Protein AF-A0A966E0W0-F1 (afdb_monomer_lite)

Secondary structure (DSSP, 8-state):
--------GGGHHHHHHHHHHHHHHHHHHHHHHHHHHTPPP------SS--GGGSGGGT-SS--HHHHHHHHHS---TT----SSHHHHHHHHHH-----

Sequence (100 aa):
MKVDDDRNMNDMPARLLATLILSLCGLFASTLTHAAENAPNIVIILADDMGWNDVGYHGSEISTPHIDRLAAEGLELDRFYAQPACSPTRAALLILLCPS

Foldseek 3Di:
DPPPPPPPPVCVVVVVVVVVVVVVVVVVVVVVVVVVVPDDDDDDDDDPPDDQQCAVCSPHPDDDPVVNVCVVVHPDDPDDDADPDPVQRCCCVPVVDHDD

pLDDT: mean 78.09, std 11.59, range [44.47, 95.19]

Radius of gyration: 30.54 Å; chains: 1; bounding box: 37×41×90 Å

Structure (mmCIF, N/CA/C/O backbone):
data_AF-A0A966E0W0-F1
#
_entry.id   AF-A0A966E0W0-F1
#
loop_
_atom_site.group_PDB
_atom_site.id
_atom_site.type_symbol
_atom_site.label_atom_id
_atom_site.label_alt_id
_atom_site.label_comp_id
_atom_site.label_asym_id
_atom_site.label_entity_id
_atom_site.label_seq_id
_atom_site.pdbx_PDB_ins_code
_atom_site.Cartn_x
_atom_site.Cartn_y
_atom_site.Cartn_z
_atom_site.occupancy
_atom_site.B_iso_or_equiv
_atom_site.auth_seq_id
_atom_site.auth_comp_id
_atom_site.auth_asym_id
_atom_site.auth_atom_id
_atom_site.pdbx_PDB_model_num
ATOM 1 N N . MET A 1 1 ? 24.564 21.964 -73.679 1.00 44.47 1 MET A N 1
ATOM 2 C CA . MET A 1 1 ? 23.726 21.840 -72.471 1.00 44.47 1 MET A CA 1
ATOM 3 C C . MET A 1 1 ? 22.749 20.700 -72.719 1.00 44.47 1 MET A C 1
ATOM 5 O O . MET A 1 1 ? 21.637 20.925 -73.173 1.00 44.47 1 MET A O 1
ATOM 9 N N . LYS A 1 2 ? 23.240 19.460 -72.609 1.00 47.53 2 LYS A N 1
ATOM 10 C CA . LYS A 1 2 ? 22.406 18.261 -72.707 1.00 47.53 2 LYS A CA 1
ATOM 11 C C . LYS A 1 2 ? 21.887 18.056 -71.292 1.00 47.53 2 LYS A C 1
ATOM 13 O O . LYS A 1 2 ? 22.682 17.907 -70.377 1.00 47.53 2 LYS A O 1
ATOM 18 N N . VAL A 1 3 ? 20.588 18.256 -71.128 1.00 57.59 3 VAL A N 1
ATOM 19 C CA . VAL A 1 3 ? 19.885 17.945 -69.891 1.00 57.59 3 VAL A CA 1
ATOM 20 C C . VAL A 1 3 ? 20.007 16.437 -69.738 1.00 57.59 3 VAL A C 1
ATOM 22 O O . VAL A 1 3 ? 19.487 15.710 -70.583 1.00 57.59 3 VAL A O 1
ATOM 25 N N . ASP A 1 4 ? 20.756 16.000 -68.731 1.00 57.84 4 ASP A N 1
ATOM 26 C CA . ASP A 1 4 ? 20.804 14.608 -68.298 1.00 57.84 4 ASP A CA 1
ATOM 27 C C . ASP A 1 4 ? 19.415 14.262 -67.728 1.00 57.84 4 ASP A C 1
ATOM 29 O O . ASP A 1 4 ? 19.162 14.344 -66.527 1.00 57.84 4 ASP A O 1
ATOM 33 N N . ASP A 1 5 ? 18.460 13.971 -68.617 1.00 63.34 5 ASP A N 1
ATOM 34 C CA . ASP A 1 5 ? 17.136 13.424 -68.294 1.00 63.34 5 ASP A CA 1
ATOM 35 C C . ASP A 1 5 ? 17.229 11.894 -68.239 1.00 63.34 5 ASP A C 1
ATOM 37 O O . ASP A 1 5 ? 16.456 11.163 -68.848 1.00 63.34 5 ASP A O 1
ATOM 41 N N . ASP A 1 6 ? 18.196 11.406 -67.465 1.00 55.56 6 ASP A N 1
ATOM 42 C CA . ASP A 1 6 ? 18.376 9.990 -67.158 1.00 55.56 6 ASP A CA 1
ATOM 43 C C . ASP A 1 6 ? 17.673 9.672 -65.829 1.00 55.56 6 ASP A C 1
ATOM 45 O O . ASP A 1 6 ? 18.193 8.947 -64.978 1.00 55.56 6 ASP A O 1
ATOM 49 N N . ARG A 1 7 ? 16.473 10.232 -65.601 1.00 62.41 7 ARG A N 1
ATOM 50 C CA . ARG A 1 7 ? 15.576 9.736 -64.547 1.00 62.41 7 ARG A CA 1
ATOM 51 C C . ARG A 1 7 ? 15.095 8.360 -64.983 1.00 62.41 7 ARG A C 1
ATOM 53 O O . ARG A 1 7 ? 14.036 8.211 -65.582 1.00 62.41 7 ARG A O 1
ATOM 60 N N . ASN A 1 8 ? 15.942 7.377 -64.718 1.00 59.31 8 ASN A N 1
ATOM 61 C CA . ASN A 1 8 ? 15.790 5.978 -65.047 1.00 59.31 8 ASN A CA 1
ATOM 62 C C . ASN A 1 8 ? 14.369 5.496 -64.711 1.00 59.31 8 ASN A C 1
ATOM 64 O O . ASN A 1 8 ? 13.980 5.372 -63.548 1.00 59.31 8 ASN A O 1
ATOM 68 N N . MET A 1 9 ? 13.592 5.216 -65.758 1.00 56.56 9 MET A N 1
ATOM 69 C CA . MET A 1 9 ? 12.229 4.680 -65.680 1.00 56.56 9 MET A CA 1
ATOM 70 C C . MET A 1 9 ? 12.180 3.353 -64.886 1.00 56.56 9 MET A C 1
ATOM 72 O O . MET A 1 9 ? 11.137 2.995 -64.344 1.00 56.56 9 MET A O 1
ATOM 76 N N . ASN A 1 10 ? 13.318 2.657 -64.742 1.00 59.28 10 ASN A N 1
ATOM 77 C CA . ASN A 1 10 ? 13.441 1.415 -63.972 1.00 59.28 10 ASN A CA 1
ATOM 78 C C . ASN A 1 10 ? 13.619 1.619 -62.454 1.00 59.28 10 ASN A C 1
ATOM 80 O O . ASN A 1 10 ? 13.540 0.642 -61.711 1.00 59.28 10 ASN A O 1
ATOM 84 N N . ASP A 1 11 ? 13.791 2.855 -61.968 1.00 61.06 11 ASP A N 1
ATOM 85 C CA . ASP A 1 11 ? 13.917 3.138 -60.527 1.00 61.06 11 ASP A CA 1
ATOM 86 C C . ASP A 1 11 ? 12.556 3.361 -59.846 1.00 61.06 11 ASP A C 1
ATOM 88 O O . ASP A 1 11 ? 12.453 3.343 -58.618 1.00 61.06 11 ASP A O 1
ATOM 92 N N . MET A 1 12 ? 11.477 3.539 -60.618 1.00 65.00 12 MET A N 1
ATOM 93 C CA . MET A 1 12 ? 10.113 3.693 -60.096 1.00 65.00 12 MET A CA 1
ATOM 94 C C . MET A 1 12 ? 9.643 2.539 -59.185 1.00 65.00 12 MET A C 1
ATOM 96 O O . MET A 1 12 ? 9.147 2.851 -58.100 1.00 65.00 12 MET A O 1
ATOM 100 N N . PRO A 1 13 ? 9.810 1.238 -59.523 1.00 71.75 13 PRO A N 1
ATOM 101 C CA . PRO A 1 13 ? 9.424 0.150 -58.620 1.00 71.75 13 PRO A CA 1
ATOM 102 C C . PRO A 1 13 ? 10.301 0.091 -57.363 1.00 71.75 13 PRO A C 1
ATOM 104 O O . PRO A 1 13 ? 9.790 -0.191 -56.281 1.00 71.75 13 PRO A O 1
ATOM 107 N N . ALA A 1 14 ? 11.596 0.414 -57.474 1.00 74.31 14 ALA A N 1
ATOM 108 C CA . ALA A 1 14 ? 12.526 0.434 -56.345 1.00 74.31 14 ALA A CA 1
ATOM 109 C C . ALA A 1 14 ? 12.194 1.554 -55.345 1.00 74.31 14 ALA A C 1
ATOM 111 O O . ALA A 1 14 ? 12.229 1.339 -54.134 1.00 74.31 14 ALA A O 1
ATOM 112 N N . ARG A 1 15 ? 11.791 2.733 -55.838 1.00 77.50 15 ARG A N 1
ATOM 113 C CA . ARG A 1 15 ? 11.320 3.847 -55.001 1.00 77.50 15 ARG A CA 1
ATOM 114 C C . ARG A 1 15 ? 9.979 3.527 -54.342 1.00 77.50 15 ARG A C 1
ATOM 116 O O . ARG A 1 15 ? 9.817 3.838 -53.167 1.00 77.50 15 ARG A O 1
ATOM 123 N N . LEU A 1 16 ? 9.068 2.853 -55.055 1.00 79.62 16 LEU A N 1
ATOM 124 C CA . LEU A 1 16 ? 7.774 2.421 -54.511 1.00 79.62 16 LEU A CA 1
ATOM 125 C C . LEU A 1 16 ? 7.949 1.399 -53.373 1.00 79.62 16 LEU A C 1
ATOM 127 O O . LEU A 1 16 ? 7.359 1.551 -52.303 1.00 79.62 16 LEU A O 1
ATOM 131 N N . LEU A 1 17 ? 8.813 0.398 -53.581 1.00 81.00 17 LEU A N 1
ATOM 132 C CA . LEU A 1 17 ? 9.191 -0.595 -52.570 1.00 81.00 17 LEU A CA 1
ATOM 133 C C . LEU A 1 17 ? 9.859 0.058 -51.358 1.00 81.00 17 LEU A C 1
ATOM 135 O O . LEU A 1 17 ? 9.476 -0.232 -50.228 1.00 81.00 17 LEU A O 1
ATOM 139 N N . ALA A 1 18 ? 10.798 0.983 -51.576 1.00 83.00 18 ALA A N 1
ATOM 140 C CA . ALA A 1 18 ? 11.456 1.706 -50.492 1.00 83.00 18 ALA A CA 1
ATOM 141 C C . ALA A 1 18 ? 10.460 2.536 -49.665 1.00 83.00 18 ALA A C 1
ATOM 143 O O . ALA A 1 18 ? 10.517 2.501 -48.438 1.00 83.00 18 ALA A O 1
ATOM 144 N N . THR A 1 19 ? 9.503 3.223 -50.302 1.00 83.44 19 THR A N 1
ATOM 145 C CA . THR A 1 19 ? 8.450 3.957 -49.579 1.00 83.44 19 THR A CA 1
ATOM 146 C C . THR A 1 19 ? 7.499 3.036 -48.817 1.00 83.44 19 THR A C 1
ATOM 148 O O . THR A 1 19 ? 7.110 3.367 -47.698 1.00 83.44 19 THR A O 1
ATOM 151 N N . LEU A 1 20 ? 7.168 1.862 -49.370 1.00 85.56 20 LEU A N 1
ATOM 152 C CA . LEU A 1 20 ? 6.315 0.877 -48.705 1.00 85.56 20 LEU A CA 1
ATOM 153 C C . LEU A 1 20 ? 7.004 0.313 -47.455 1.00 85.56 20 LEU A C 1
ATOM 155 O O . LEU A 1 20 ? 6.405 0.293 -46.382 1.00 85.56 20 LEU A O 1
ATOM 159 N N . ILE A 1 21 ? 8.281 -0.063 -47.571 1.00 87.06 21 ILE A N 1
ATOM 160 C CA . ILE A 1 21 ? 9.094 -0.555 -46.453 1.00 87.06 21 ILE A CA 1
ATOM 161 C C . ILE A 1 21 ? 9.226 0.525 -45.374 1.00 87.06 21 ILE A C 1
ATOM 163 O O . ILE A 1 21 ? 9.030 0.236 -44.197 1.00 87.06 21 ILE A O 1
ATOM 167 N N . LEU A 1 22 ? 9.474 1.781 -45.758 1.00 84.25 22 LEU A N 1
ATOM 168 C CA . LEU A 1 22 ? 9.590 2.890 -44.809 1.00 84.25 22 LEU A CA 1
ATOM 169 C C . LEU A 1 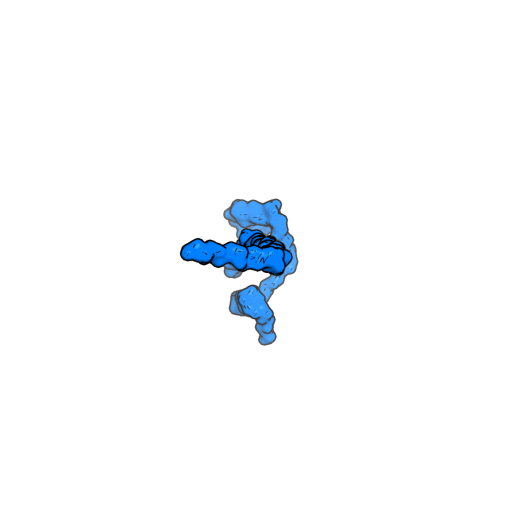22 ? 8.266 3.162 -44.073 1.00 84.25 22 LEU A C 1
ATOM 171 O O . LEU A 1 22 ? 8.269 3.387 -42.864 1.00 84.25 22 LEU A O 1
ATOM 175 N N . SER A 1 23 ? 7.133 3.081 -44.779 1.00 82.44 23 SER A N 1
ATOM 176 C CA . SER A 1 23 ? 5.801 3.228 -44.175 1.00 82.44 23 SER A CA 1
ATOM 177 C C . SER A 1 23 ? 5.467 2.085 -43.209 1.00 82.44 23 SER A C 1
ATOM 179 O O . SER A 1 23 ? 4.925 2.324 -42.131 1.00 82.44 23 SER A O 1
ATOM 181 N N . LEU A 1 24 ? 5.870 0.856 -43.548 1.00 84.25 24 LEU A N 1
ATOM 182 C CA . LEU A 1 24 ? 5.667 -0.325 -42.714 1.00 84.25 24 LEU A CA 1
ATOM 183 C C . LEU A 1 24 ? 6.542 -0.275 -41.452 1.00 84.25 24 LEU A C 1
ATOM 185 O O . LEU A 1 24 ? 6.060 -0.562 -40.357 1.00 84.25 24 LEU A O 1
ATOM 189 N N . CYS A 1 25 ? 7.798 0.165 -41.577 1.00 82.12 25 CYS A N 1
ATOM 190 C CA . CYS A 1 25 ? 8.678 0.409 -40.433 1.00 82.12 25 CYS A CA 1
ATOM 191 C C . CYS A 1 25 ? 8.135 1.510 -39.507 1.00 82.12 25 CYS A C 1
ATOM 193 O O . CYS A 1 25 ? 8.223 1.373 -38.287 1.00 82.12 25 CYS A O 1
ATOM 195 N N . GLY A 1 26 ? 7.538 2.571 -40.062 1.00 80.81 26 GLY A N 1
ATOM 196 C CA . GLY A 1 26 ? 6.914 3.643 -39.278 1.00 80.81 26 GLY A CA 1
ATOM 197 C C . GLY A 1 26 ? 5.705 3.175 -38.459 1.00 80.81 26 GLY A C 1
ATOM 198 O O . GLY A 1 26 ? 5.571 3.540 -37.287 1.00 80.81 26 GLY A O 1
ATOM 199 N N . LEU A 1 27 ? 4.856 2.316 -39.036 1.00 78.38 27 LEU A N 1
ATOM 200 C CA . LEU A 1 27 ? 3.735 1.701 -38.312 1.00 78.38 27 LEU A CA 1
ATOM 201 C C . LEU A 1 27 ? 4.218 0.766 -37.195 1.00 78.38 27 LEU A C 1
ATOM 203 O O . LEU A 1 27 ? 3.664 0.767 -36.100 1.00 78.38 27 LEU A O 1
ATOM 207 N N . PHE A 1 28 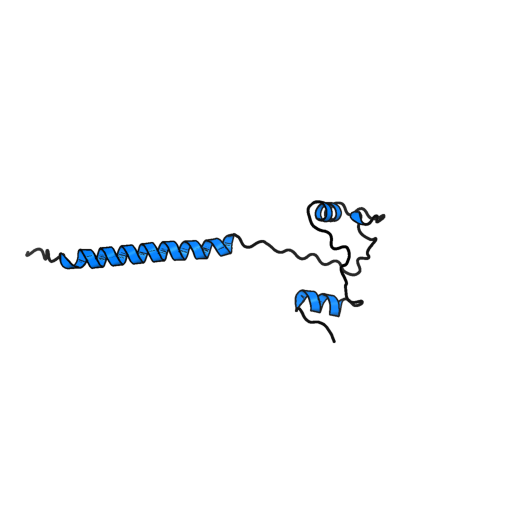? 5.273 -0.010 -37.439 1.00 75.19 28 PHE A N 1
ATOM 208 C CA . PHE A 1 28 ? 5.806 -0.915 -36.422 1.00 75.19 28 PHE A CA 1
ATOM 209 C C . PHE A 1 28 ? 6.401 -0.150 -35.227 1.00 75.19 28 PHE A C 1
ATOM 211 O O . PHE A 1 28 ? 6.110 -0.471 -34.075 1.00 75.19 28 PHE A O 1
ATOM 218 N N . ALA A 1 29 ? 7.157 0.923 -35.480 1.00 73.56 29 ALA A N 1
ATOM 219 C CA . ALA A 1 29 ? 7.756 1.745 -34.426 1.00 73.56 29 ALA A CA 1
ATOM 220 C C . ALA A 1 29 ? 6.713 2.434 -33.524 1.00 73.56 29 ALA A C 1
ATOM 222 O O . ALA A 1 29 ? 6.902 2.525 -32.311 1.00 73.56 29 ALA A O 1
ATOM 223 N N . SER A 1 30 ? 5.590 2.879 -34.094 1.00 71.56 30 SER A N 1
ATOM 224 C CA . SER A 1 30 ? 4.528 3.559 -33.340 1.00 71.56 30 SER A CA 1
ATOM 225 C C . SER A 1 30 ? 3.779 2.620 -32.387 1.00 71.56 30 SER A C 1
ATOM 227 O O . SER A 1 30 ? 3.448 3.025 -31.273 1.00 71.56 30 SER A O 1
ATOM 229 N N . THR A 1 31 ? 3.594 1.347 -32.755 1.00 68.81 31 THR A N 1
ATOM 230 C CA . THR A 1 31 ? 2.999 0.349 -31.843 1.00 68.81 31 THR A CA 1
ATOM 231 C C . THR A 1 31 ? 3.872 0.052 -30.621 1.00 68.81 31 THR A C 1
ATOM 233 O O . THR A 1 31 ? 3.345 -0.179 -29.534 1.00 68.81 31 THR A O 1
ATOM 236 N N . LEU A 1 32 ? 5.201 0.115 -30.766 1.00 66.31 32 LEU A N 1
ATOM 237 C CA . LEU A 1 32 ? 6.142 -0.177 -29.683 1.00 66.31 32 LEU A CA 1
ATOM 238 C C . LEU A 1 32 ? 6.169 0.931 -28.617 1.00 66.31 32 LEU A C 1
ATOM 240 O O . LEU A 1 32 ? 6.258 0.643 -27.427 1.00 66.31 32 LEU A O 1
ATOM 244 N N . THR A 1 33 ? 6.043 2.193 -29.036 1.00 66.94 33 THR A N 1
ATOM 245 C CA . THR A 1 33 ? 6.015 3.353 -28.129 1.00 66.94 33 THR A CA 1
ATOM 246 C C . THR A 1 33 ? 4.760 3.374 -27.251 1.00 66.94 33 THR A C 1
ATOM 248 O O . THR A 1 33 ? 4.840 3.721 -26.075 1.00 66.94 33 THR A O 1
ATOM 251 N N . HIS A 1 34 ? 3.612 2.947 -27.783 1.00 65.94 34 HIS A N 1
ATOM 252 C CA . HIS A 1 34 ? 2.334 3.023 -27.070 1.00 65.94 34 HIS A CA 1
ATOM 253 C C . HIS A 1 34 ? 2.245 2.070 -25.862 1.00 65.94 34 HIS A C 1
ATOM 255 O O . HIS A 1 34 ? 1.512 2.324 -24.908 1.00 65.94 34 HIS A O 1
ATOM 261 N N . ALA A 1 35 ? 3.014 0.978 -25.861 1.00 64.38 35 ALA A N 1
ATOM 262 C CA . ALA A 1 35 ? 3.080 0.063 -24.723 1.00 64.38 35 ALA A CA 1
ATOM 263 C C . ALA A 1 35 ? 3.762 0.687 -23.490 1.00 64.38 35 ALA A C 1
ATOM 265 O O . ALA A 1 35 ? 3.413 0.338 -22.365 1.00 64.38 35 ALA A O 1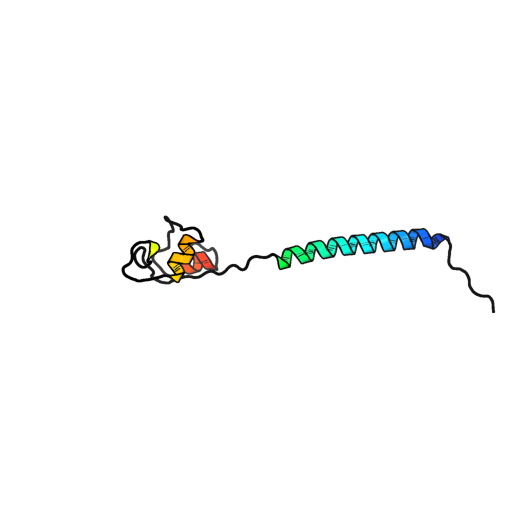
ATOM 266 N N . ALA A 1 36 ? 4.702 1.618 -23.686 1.00 64.75 36 ALA A N 1
ATOM 267 C CA . ALA A 1 36 ? 5.410 2.271 -22.585 1.00 64.75 36 ALA A CA 1
ATOM 268 C C . ALA A 1 36 ? 4.569 3.366 -21.905 1.00 64.75 36 ALA A C 1
ATOM 270 O O . ALA A 1 36 ? 4.677 3.555 -20.697 1.00 64.75 36 ALA A O 1
ATOM 271 N N . GLU A 1 37 ? 3.708 4.059 -22.657 1.00 70.75 37 GLU A N 1
ATOM 272 C CA . GLU A 1 37 ? 2.849 5.128 -22.120 1.00 70.75 37 GLU A CA 1
ATOM 273 C C . GLU A 1 37 ? 1.729 4.600 -21.211 1.00 70.75 37 GLU A C 1
ATOM 275 O O . GLU A 1 37 ? 1.282 5.305 -20.311 1.00 70.75 37 GLU A O 1
ATOM 280 N N . ASN A 1 38 ? 1.301 3.350 -21.407 1.00 77.25 38 ASN A N 1
ATOM 281 C CA . ASN A 1 38 ? 0.197 2.737 -20.662 1.00 77.25 38 ASN A CA 1
ATOM 282 C C . ASN A 1 38 ? 0.650 1.918 -19.439 1.00 77.25 38 ASN A C 1
ATOM 284 O O . ASN A 1 38 ? -0.144 1.161 -18.876 1.00 77.25 38 ASN A O 1
ATOM 288 N N . ALA A 1 39 ? 1.917 2.020 -19.029 1.00 82.62 39 ALA A N 1
ATOM 289 C CA . ALA A 1 39 ? 2.394 1.317 -17.845 1.00 82.62 39 ALA A CA 1
ATOM 290 C C . ALA A 1 39 ? 1.727 1.893 -16.576 1.00 82.62 39 ALA A C 1
ATOM 292 O O . ALA A 1 39 ? 1.808 3.102 -16.339 1.00 82.62 39 ALA A O 1
ATOM 293 N N . PRO A 1 40 ? 1.068 1.067 -15.740 1.00 87.19 40 PRO A N 1
ATOM 294 C CA . PRO A 1 40 ? 0.467 1.556 -14.509 1.00 87.19 40 PRO A CA 1
ATOM 295 C C . PRO A 1 40 ? 1.554 1.977 -13.515 1.00 87.19 40 PRO A C 1
ATOM 297 O O . PRO A 1 40 ? 2.580 1.311 -13.368 1.00 87.19 40 PRO A O 1
ATOM 300 N N . ASN A 1 41 ? 1.305 3.061 -12.782 1.00 89.75 41 ASN A N 1
ATOM 301 C CA . ASN A 1 41 ? 2.154 3.448 -11.661 1.00 89.75 41 ASN A CA 1
ATOM 302 C C . ASN A 1 41 ? 1.852 2.541 -10.466 1.00 89.75 41 ASN A C 1
ATOM 304 O O . ASN A 1 41 ? 0.722 2.510 -9.980 1.00 89.75 41 ASN A O 1
ATOM 308 N N . ILE A 1 42 ? 2.864 1.820 -9.985 1.00 90.69 42 ILE A N 1
ATOM 309 C CA . ILE A 1 42 ? 2.744 0.934 -8.825 1.00 90.69 42 ILE A CA 1
ATOM 310 C C . ILE A 1 42 ? 3.300 1.670 -7.604 1.00 90.69 42 ILE A C 1
ATOM 312 O O . ILE A 1 42 ? 4.493 1.963 -7.543 1.00 90.69 42 ILE A O 1
ATOM 316 N N . VAL A 1 43 ? 2.438 1.963 -6.630 1.00 91.00 43 VAL A N 1
ATOM 317 C CA . VAL A 1 43 ? 2.819 2.593 -5.358 1.00 91.00 43 VAL A CA 1
ATOM 318 C C . VAL A 1 43 ? 2.662 1.570 -4.241 1.00 91.00 43 VAL A C 1
ATOM 320 O O . VAL A 1 43 ? 1.569 1.056 -4.020 1.00 91.00 43 VAL A O 1
ATOM 323 N N . ILE A 1 44 ? 3.755 1.282 -3.534 1.00 90.81 44 ILE A N 1
ATOM 324 C CA . ILE A 1 44 ? 3.770 0.365 -2.391 1.00 90.81 44 ILE A CA 1
ATOM 325 C C . ILE A 1 44 ? 3.903 1.201 -1.118 1.00 90.81 44 ILE A C 1
ATOM 327 O O . ILE A 1 44 ? 4.917 1.869 -0.918 1.00 90.81 44 ILE A O 1
ATOM 331 N N . ILE A 1 45 ? 2.883 1.161 -0.261 1.00 90.19 45 ILE A N 1
ATOM 332 C CA . ILE A 1 45 ? 2.890 1.796 1.061 1.00 90.19 45 ILE A CA 1
ATOM 333 C C . ILE A 1 45 ? 3.052 0.683 2.096 1.00 90.19 45 ILE A C 1
ATOM 335 O O . ILE A 1 45 ? 2.197 -0.192 2.195 1.00 90.19 45 ILE A O 1
ATOM 339 N N . LEU A 1 46 ? 4.154 0.706 2.845 1.00 88.25 46 LEU A N 1
ATOM 340 C CA . LEU A 1 46 ? 4.446 -0.265 3.899 1.00 88.25 46 LEU A CA 1
ATOM 341 C C . LEU A 1 46 ? 4.418 0.443 5.256 1.00 88.25 46 LEU A C 1
ATOM 343 O O . LEU A 1 46 ? 5.217 1.351 5.485 1.00 88.25 46 LEU A O 1
ATOM 347 N N . ALA A 1 47 ? 3.512 0.024 6.136 1.00 87.75 47 ALA A N 1
ATOM 348 C CA . ALA A 1 47 ? 3.485 0.449 7.531 1.00 87.75 47 ALA A CA 1
ATOM 349 C C . ALA A 1 47 ? 4.258 -0.560 8.395 1.00 87.75 47 ALA A C 1
ATOM 351 O O . ALA A 1 47 ? 4.088 -1.766 8.223 1.00 87.75 47 ALA A O 1
ATOM 352 N N . ASP A 1 48 ? 5.112 -0.067 9.293 1.00 83.38 48 ASP A N 1
ATOM 353 C CA . ASP A 1 48 ? 5.862 -0.897 10.245 1.00 83.38 48 ASP A CA 1
ATOM 354 C C . ASP A 1 48 ? 5.039 -1.093 11.526 1.00 83.38 48 ASP A C 1
ATOM 356 O O . ASP A 1 48 ? 4.338 -0.169 11.941 1.00 83.38 48 ASP A O 1
ATOM 360 N N . ASP A 1 49 ? 5.102 -2.289 12.115 1.00 82.44 49 ASP A N 1
ATOM 361 C CA . ASP A 1 49 ? 4.411 -2.673 13.362 1.00 82.44 49 ASP A CA 1
ATOM 362 C C . ASP A 1 49 ? 2.887 -2.405 13.422 1.00 82.44 49 ASP A C 1
ATOM 364 O O . ASP A 1 49 ? 2.302 -2.361 14.503 1.00 82.44 49 ASP A O 1
ATOM 368 N N . MET A 1 50 ? 2.212 -2.268 12.273 1.00 84.81 50 MET A N 1
ATOM 369 C CA . MET A 1 50 ? 0.754 -2.105 12.216 1.00 84.81 50 MET A CA 1
ATOM 370 C C . MET A 1 50 ? 0.045 -3.431 12.519 1.00 84.81 50 MET A C 1
ATOM 372 O O . MET A 1 50 ? 0.198 -4.420 11.796 1.00 84.81 50 MET A O 1
ATOM 376 N N . GLY A 1 51 ? -0.752 -3.443 13.583 1.00 84.88 51 GLY A N 1
ATOM 377 C CA . GLY A 1 51 ? -1.574 -4.570 13.991 1.00 84.88 51 GLY A CA 1
ATOM 378 C C . GLY A 1 51 ? -2.894 -4.661 13.227 1.00 84.88 51 GLY A C 1
ATOM 379 O O . GLY A 1 51 ? -3.363 -3.713 12.598 1.00 84.88 51 GLY A O 1
ATOM 380 N N . TRP A 1 52 ? -3.543 -5.824 13.331 1.00 84.56 52 TRP A N 1
ATOM 381 C CA . TRP A 1 52 ? -4.830 -6.085 12.677 1.00 84.56 52 TRP A CA 1
ATOM 382 C C . TRP A 1 52 ? -5.914 -5.069 13.069 1.00 84.56 52 TRP A C 1
ATOM 384 O O . TRP A 1 52 ? -6.669 -4.623 12.219 1.00 84.56 52 TRP A O 1
ATOM 394 N N . ASN A 1 53 ? -5.976 -4.661 14.338 1.00 87.12 53 ASN A N 1
ATOM 395 C CA . ASN A 1 53 ? -7.025 -3.775 14.852 1.00 87.12 53 ASN A CA 1
ATOM 396 C C . ASN A 1 53 ? -6.635 -2.281 14.856 1.00 87.12 53 ASN A C 1
ATOM 398 O O . ASN A 1 53 ? -7.237 -1.497 15.586 1.00 87.12 53 ASN A O 1
ATOM 402 N N . ASP A 1 54 ? -5.624 -1.878 14.081 1.00 87.44 54 ASP A N 1
ATOM 403 C CA . ASP A 1 54 ? -5.139 -0.485 14.045 1.00 87.44 54 ASP A CA 1
ATOM 404 C C . ASP A 1 54 ? -5.766 0.352 12.916 1.00 87.44 54 ASP A C 1
ATOM 406 O O . ASP A 1 54 ? -5.516 1.552 12.807 1.00 87.44 54 ASP A O 1
ATOM 410 N N . VAL A 1 55 ? -6.599 -0.269 12.078 1.00 88.75 55 VAL A N 1
ATOM 411 C CA . VAL A 1 55 ? -7.272 0.356 10.932 1.00 88.75 55 VAL A CA 1
ATOM 412 C C . VAL A 1 55 ? -8.788 0.406 11.123 1.00 88.75 55 VAL A C 1
ATOM 414 O O . VAL A 1 55 ? -9.406 -0.523 11.649 1.00 88.75 55 VAL A O 1
ATOM 417 N N . GLY A 1 56 ? -9.400 1.504 10.687 1.00 86.62 56 GLY A N 1
ATOM 418 C CA . GLY A 1 56 ? -10.826 1.790 10.842 1.00 86.62 56 GLY A CA 1
ATOM 419 C C . GLY A 1 56 ? -11.724 0.742 10.185 1.00 86.62 56 GLY A C 1
ATOM 420 O O . GLY A 1 56 ? -12.711 0.327 10.791 1.00 86.62 56 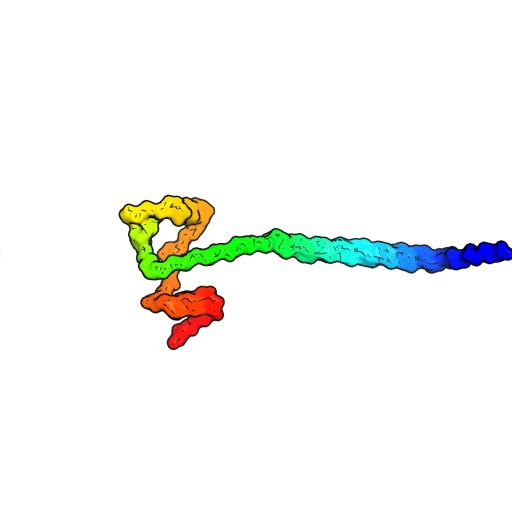GLY A O 1
ATOM 421 N N . TYR A 1 57 ? -11.349 0.230 9.008 1.00 86.00 57 TYR A N 1
ATOM 422 C CA . TYR A 1 57 ? -12.093 -0.838 8.322 1.00 86.00 57 TYR A CA 1
ATOM 423 C C . TYR A 1 57 ? -12.105 -2.189 9.071 1.00 86.00 57 TYR A C 1
ATOM 425 O O . TYR A 1 57 ? -13.009 -2.990 8.848 1.00 86.00 57 TYR A O 1
ATOM 433 N N . HIS A 1 58 ? -11.194 -2.410 10.027 1.00 88.31 58 HIS A N 1
ATOM 434 C CA . HIS A 1 58 ? -11.215 -3.563 10.941 1.00 88.31 58 HIS A CA 1
ATOM 435 C C . HIS A 1 58 ? -11.870 -3.273 12.303 1.00 88.31 58 HIS A C 1
ATOM 437 O O . HIS A 1 58 ? -11.912 -4.152 13.163 1.00 88.31 58 HIS A O 1
ATOM 443 N N . GLY A 1 59 ? -12.409 -2.068 12.513 1.00 85.50 59 GLY A N 1
ATOM 444 C CA . GLY A 1 59 ? -13.055 -1.684 13.770 1.00 85.50 59 GLY A CA 1
ATOM 445 C C . GLY A 1 59 ? -12.112 -1.087 14.819 1.00 85.50 59 GLY A C 1
ATOM 446 O O . GLY A 1 59 ? -12.419 -1.153 16.011 1.00 85.50 59 GLY A O 1
ATOM 447 N N . SER A 1 60 ? -10.987 -0.496 14.398 1.00 88.25 60 SER A N 1
ATOM 448 C CA . SER A 1 60 ? -10.107 0.261 15.295 1.00 88.25 60 SER A CA 1
ATOM 449 C C . SER A 1 60 ? -10.807 1.464 15.939 1.00 88.25 60 SER A C 1
ATOM 451 O O . SER A 1 60 ? -11.706 2.072 15.359 1.00 88.25 60 SER A O 1
ATOM 453 N N . GLU A 1 61 ? -10.332 1.869 17.120 1.00 86.44 61 GLU A N 1
ATOM 454 C CA . GLU A 1 61 ? -10.670 3.167 17.725 1.00 86.44 61 GLU A CA 1
ATOM 455 C C . GLU A 1 61 ? -10.003 4.335 16.965 1.00 86.44 61 GLU A C 1
ATOM 457 O O . GLU A 1 61 ? -10.456 5.480 17.032 1.00 86.44 61 GLU A O 1
ATOM 462 N N . ILE A 1 62 ? -8.940 4.049 16.202 1.00 86.25 62 ILE A N 1
ATOM 463 C CA . ILE A 1 62 ? -8.208 5.032 15.406 1.00 86.25 62 ILE A CA 1
ATOM 464 C C . ILE A 1 62 ? -8.953 5.290 14.094 1.00 86.25 62 ILE A C 1
ATOM 466 O O . ILE A 1 62 ? -9.203 4.387 13.298 1.00 86.25 62 ILE A O 1
ATOM 470 N N . SER A 1 63 ? -9.266 6.560 13.831 1.00 87.88 63 SER A N 1
ATOM 471 C CA . SER A 1 63 ? -9.889 6.969 12.572 1.00 87.88 63 SER A CA 1
ATOM 472 C C . SER A 1 63 ? -8.859 7.012 11.436 1.00 87.88 63 SER A C 1
ATOM 474 O O . SER A 1 63 ? -7.976 7.874 11.431 1.00 87.88 63 SER A O 1
ATOM 476 N N . THR A 1 64 ? -8.990 6.119 10.446 1.00 91.62 64 THR A N 1
ATOM 477 C CA . THR A 1 64 ? -8.104 6.040 9.268 1.00 91.62 64 THR A CA 1
ATOM 478 C C . THR A 1 64 ? -8.842 6.282 7.942 1.00 91.62 64 THR A C 1
ATOM 480 O O . THR A 1 64 ? -8.771 5.453 7.033 1.00 91.62 64 THR A O 1
ATOM 483 N N . PRO A 1 65 ? -9.483 7.452 7.739 1.00 92.62 65 PRO A N 1
ATOM 484 C CA . PRO A 1 65 ? -10.439 7.664 6.646 1.00 92.62 65 PRO A CA 1
ATOM 485 C C . PRO A 1 65 ? -9.845 7.492 5.239 1.00 92.62 65 PRO A C 1
ATOM 487 O O . PRO A 1 65 ? -10.541 7.082 4.313 1.00 92.62 65 PRO A O 1
ATOM 490 N N . HIS A 1 66 ? -8.556 7.795 5.049 1.00 93.56 66 HIS A N 1
ATOM 491 C CA . HIS A 1 66 ? -7.895 7.600 3.756 1.00 93.56 66 HIS A CA 1
ATOM 492 C C . HIS A 1 66 ? -7.622 6.126 3.450 1.00 93.56 66 HIS A C 1
ATOM 494 O O . HIS A 1 66 ? -7.752 5.728 2.297 1.00 93.56 66 HIS A O 1
ATOM 500 N N . ILE A 1 67 ? -7.258 5.332 4.460 1.00 91.44 67 ILE A N 1
ATOM 501 C CA . ILE A 1 67 ? -7.002 3.896 4.302 1.00 91.44 67 ILE A CA 1
ATOM 502 C C . ILE A 1 67 ? -8.326 3.150 4.142 1.00 91.44 67 ILE A C 1
ATOM 504 O O . ILE A 1 67 ? -8.445 2.313 3.255 1.00 91.44 67 ILE A O 1
ATOM 508 N N . ASP A 1 68 ? -9.346 3.531 4.911 1.00 91.31 68 ASP A N 1
ATOM 509 C CA . ASP A 1 68 ? -10.685 2.947 4.816 1.00 91.31 68 ASP A CA 1
ATOM 510 C C . ASP A 1 68 ? -11.284 3.175 3.419 1.00 91.31 68 ASP A C 1
ATOM 512 O O . ASP A 1 68 ? -11.882 2.274 2.834 1.00 91.31 68 ASP A O 1
ATOM 516 N N . ARG A 1 69 ? -11.052 4.357 2.829 1.00 93.94 69 ARG A N 1
ATOM 517 C CA . ARG A 1 69 ? -11.431 4.630 1.437 1.00 93.94 69 ARG A CA 1
ATOM 518 C C . ARG A 1 69 ? -10.681 3.737 0.445 1.00 93.94 69 ARG A C 1
ATOM 520 O O . ARG A 1 69 ? -11.300 3.247 -0.491 1.00 93.94 69 ARG A O 1
ATOM 527 N N . LEU A 1 70 ? -9.378 3.512 0.640 1.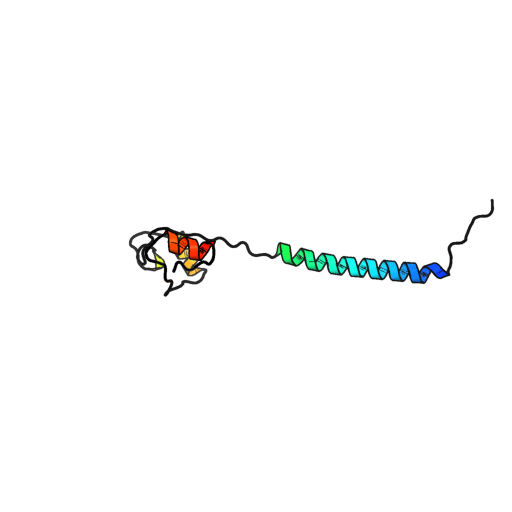00 92.56 70 LEU A N 1
ATOM 528 C CA . LEU A 1 70 ? -8.597 2.616 -0.224 1.00 92.56 70 LEU A CA 1
ATOM 529 C C . LEU A 1 70 ? -9.097 1.168 -0.146 1.00 92.56 70 LEU A C 1
ATOM 531 O O . LEU A 1 70 ? -9.160 0.502 -1.176 1.00 92.56 70 LEU A O 1
ATOM 535 N N . ALA A 1 71 ? -9.484 0.698 1.042 1.00 90.88 71 ALA A N 1
ATOM 536 C CA . ALA A 1 71 ? -10.092 -0.620 1.214 1.00 90.88 71 ALA A CA 1
ATOM 537 C C . ALA A 1 71 ? -11.465 -0.704 0.520 1.00 90.88 71 ALA A C 1
ATOM 539 O O . ALA A 1 71 ? -11.742 -1.679 -0.173 1.00 90.88 71 ALA A O 1
ATOM 540 N N . ALA A 1 72 ? -12.294 0.342 0.628 1.00 92.50 72 ALA A N 1
ATOM 541 C CA . ALA A 1 72 ? -13.621 0.390 0.008 1.00 92.50 72 ALA A CA 1
ATOM 542 C C . ALA A 1 72 ? -13.597 0.497 -1.531 1.00 92.50 72 ALA A C 1
ATOM 544 O O . ALA A 1 72 ? -14.481 -0.036 -2.199 1.00 92.50 72 ALA A O 1
ATOM 545 N N . GLU A 1 73 ? -12.616 1.202 -2.099 1.00 95.19 73 GLU A N 1
ATOM 546 C CA . GLU A 1 73 ? -12.436 1.346 -3.554 1.00 95.19 73 GLU A CA 1
ATOM 547 C C . GLU A 1 73 ? -11.620 0.195 -4.171 1.00 95.19 73 GLU A C 1
ATOM 549 O O . GLU A 1 73 ? -11.579 0.052 -5.396 1.00 95.19 73 GLU A O 1
ATOM 554 N N . GLY A 1 74 ? -10.951 -0.604 -3.337 1.00 90.31 74 GLY A N 1
ATOM 555 C CA . GLY A 1 74 ? -9.976 -1.610 -3.740 1.00 90.31 74 GLY A CA 1
ATOM 556 C C . GLY A 1 74 ? -10.320 -3.028 -3.290 1.00 90.31 74 GLY A C 1
ATOM 557 O O . GLY A 1 74 ? -11.468 -3.467 -3.342 1.00 90.31 74 GLY A O 1
ATOM 558 N N . LEU A 1 75 ? -9.277 -3.769 -2.909 1.00 89.44 75 LEU A N 1
ATOM 559 C CA . LEU A 1 75 ? -9.367 -5.138 -2.413 1.00 89.44 75 LEU A CA 1
ATOM 560 C C . LEU A 1 75 ? -8.629 -5.246 -1.077 1.00 89.44 75 LEU A C 1
ATOM 562 O O . LEU A 1 75 ? -7.489 -4.795 -0.958 1.00 89.44 75 LEU A O 1
ATOM 566 N N . GLU A 1 76 ? -9.263 -5.905 -0.115 1.00 89.62 76 GLU A N 1
ATOM 567 C CA . GLU A 1 76 ? -8.680 -6.271 1.172 1.00 89.62 76 GLU A CA 1
ATOM 568 C C . GLU A 1 76 ? -8.134 -7.708 1.134 1.00 89.62 76 GLU A C 1
ATOM 570 O O . GLU A 1 76 ? -8.698 -8.594 0.485 1.00 89.62 76 GLU A O 1
ATOM 575 N N . LEU A 1 77 ? -7.004 -7.943 1.805 1.00 87.25 77 LEU A N 1
ATOM 576 C CA . LEU A 1 77 ? -6.387 -9.264 1.923 1.00 87.25 77 LEU A CA 1
ATOM 577 C C . LEU A 1 77 ? -6.548 -9.805 3.352 1.00 87.25 77 LEU A C 1
ATOM 579 O O . LEU A 1 77 ? -5.628 -9.696 4.159 1.00 87.25 77 LEU A O 1
ATOM 583 N N . ASP A 1 78 ? -7.666 -10.479 3.635 1.00 83.75 78 ASP A N 1
ATOM 584 C CA . ASP A 1 78 ? -8.017 -10.962 4.987 1.00 83.75 78 ASP A CA 1
ATOM 585 C C . ASP A 1 78 ? -7.002 -11.937 5.619 1.00 83.75 78 ASP A C 1
ATOM 587 O O . ASP A 1 78 ? -7.018 -12.208 6.819 1.00 83.75 78 ASP A O 1
ATOM 591 N N . ARG A 1 79 ? -6.146 -12.553 4.795 1.00 82.12 79 ARG A N 1
ATOM 592 C CA . ARG A 1 79 ? -5.147 -13.553 5.210 1.00 82.12 79 ARG A CA 1
ATOM 593 C C . ARG A 1 79 ? -3.755 -13.201 4.698 1.00 82.12 79 ARG A C 1
ATOM 595 O O . ARG A 1 79 ? -3.105 -14.006 4.029 1.00 82.12 79 ARG A O 1
ATOM 602 N N . PHE A 1 80 ? -3.314 -11.983 4.993 1.00 81.62 80 PHE A N 1
ATOM 603 C CA . PHE A 1 80 ? -1.945 -11.541 4.747 1.00 81.62 80 PHE A CA 1
ATOM 604 C C . PHE A 1 80 ? -1.020 -11.953 5.904 1.00 81.62 80 PHE A C 1
ATOM 606 O O . PHE A 1 80 ? -1.277 -11.628 7.061 1.00 81.62 80 PHE A O 1
ATOM 613 N N . TYR A 1 81 ? 0.066 -12.668 5.596 1.00 81.69 81 TYR A N 1
ATOM 614 C CA . TYR A 1 81 ? 1.031 -13.142 6.591 1.00 81.69 81 TYR A CA 1
ATOM 615 C C . TYR A 1 81 ? 2.362 -12.405 6.440 1.00 81.69 81 TYR A C 1
ATOM 617 O O . TYR A 1 81 ? 2.979 -12.443 5.376 1.00 81.69 81 TYR A O 1
ATOM 625 N N . ALA A 1 82 ? 2.822 -11.784 7.525 1.00 77.81 82 ALA A N 1
ATOM 626 C CA . ALA A 1 82 ? 4.152 -11.194 7.630 1.00 77.81 82 ALA A CA 1
ATOM 627 C C . ALA A 1 82 ? 5.066 -12.071 8.500 1.00 77.81 82 ALA A C 1
ATOM 629 O O . ALA A 1 82 ? 4.600 -12.829 9.354 1.00 77.81 82 ALA A O 1
ATOM 630 N N . GLN A 1 83 ? 6.381 -11.970 8.293 1.00 75.94 83 GLN A N 1
ATOM 631 C CA . GLN A 1 83 ? 7.344 -12.586 9.205 1.00 75.94 83 GLN A CA 1
ATOM 632 C C . GLN A 1 83 ? 7.392 -11.778 10.513 1.00 75.94 83 GLN A C 1
ATOM 634 O O . GLN A 1 83 ? 7.233 -10.558 10.477 1.00 75.94 83 GLN A O 1
ATOM 639 N N . PRO A 1 84 ? 7.669 -12.416 11.666 1.00 67.44 84 PRO A N 1
ATOM 640 C CA . PRO A 1 84 ? 7.634 -11.761 12.979 1.00 67.44 84 PRO A CA 1
ATOM 641 C C . PRO A 1 84 ? 8.756 -10.731 13.205 1.00 67.44 84 PRO A C 1
ATOM 643 O O . PRO A 1 84 ? 8.845 -10.156 14.284 1.00 67.44 84 PRO A O 1
ATOM 646 N N . ALA A 1 85 ? 9.632 -10.510 12.221 1.00 73.50 85 ALA A N 1
ATOM 647 C CA . ALA A 1 85 ? 10.679 -9.500 12.274 1.00 73.50 85 ALA A CA 1
ATOM 648 C C . ALA A 1 85 ? 10.646 -8.606 11.021 1.00 73.50 85 ALA A C 1
ATOM 650 O O . ALA A 1 85 ? 10.334 -9.050 9.913 1.00 73.50 85 ALA A O 1
ATOM 651 N N . CYS A 1 86 ? 11.022 -7.338 11.187 1.00 69.25 86 CYS A N 1
ATOM 652 C CA . CYS A 1 86 ? 10.961 -6.316 10.139 1.00 69.25 86 CYS A CA 1
ATOM 653 C C . CYS A 1 86 ? 11.956 -6.566 8.986 1.00 69.25 86 CYS A C 1
ATOM 655 O O . CYS A 1 86 ? 11.613 -6.420 7.810 1.00 69.25 86 CYS A O 1
ATOM 657 N N . SER A 1 87 ? 13.180 -7.002 9.303 1.00 74.62 87 SER A N 1
ATOM 658 C CA . SER A 1 87 ? 14.228 -7.323 8.324 1.00 74.62 87 SER A CA 1
ATOM 659 C C . SER A 1 87 ? 13.837 -8.437 7.338 1.00 74.62 87 SER A C 1
ATOM 661 O O . SER A 1 87 ? 13.971 -8.208 6.133 1.00 74.62 87 SER A O 1
ATOM 663 N N . PRO A 1 88 ? 13.329 -9.611 7.775 1.00 67.75 88 PRO A N 1
ATOM 664 C CA . PRO A 1 88 ? 12.925 -10.663 6.848 1.00 67.75 88 PRO A CA 1
ATOM 665 C C . PRO A 1 88 ? 11.695 -10.295 6.004 1.00 67.75 88 PRO A C 1
ATOM 667 O O . PRO A 1 88 ? 11.683 -10.582 4.809 1.00 67.75 88 PRO A O 1
ATOM 670 N N . THR A 1 89 ? 10.707 -9.587 6.567 1.00 67.25 89 THR A N 1
ATOM 671 C CA . THR A 1 89 ? 9.522 -9.118 5.820 1.00 67.25 89 THR A CA 1
ATOM 672 C C . THR A 1 89 ? 9.897 -8.123 4.717 1.00 67.25 89 THR A C 1
ATOM 674 O O . THR A 1 89 ? 9.449 -8.251 3.577 1.00 67.25 89 THR A O 1
ATOM 677 N N . ARG A 1 90 ? 10.782 -7.159 5.009 1.00 74.56 90 ARG A N 1
ATOM 678 C CA . ARG A 1 90 ? 11.263 -6.192 4.008 1.00 74.56 90 ARG A CA 1
ATOM 679 C C . ARG A 1 90 ? 12.144 -6.843 2.944 1.00 74.56 90 ARG A C 1
ATOM 681 O O . ARG A 1 90 ? 12.036 -6.473 1.778 1.00 74.56 90 ARG A O 1
ATOM 688 N N . ALA A 1 91 ? 12.989 -7.807 3.315 1.00 72.75 91 ALA A N 1
ATOM 689 C CA . ALA A 1 91 ? 13.805 -8.554 2.356 1.00 72.75 91 ALA A CA 1
ATOM 690 C C . ALA A 1 91 ? 12.939 -9.391 1.399 1.00 72.75 91 ALA A C 1
ATOM 692 O O . ALA A 1 91 ? 13.180 -9.377 0.190 1.00 72.75 91 ALA A O 1
ATOM 693 N N . ALA A 1 92 ? 11.891 -10.040 1.913 1.00 72.75 92 ALA A N 1
ATOM 694 C CA . ALA A 1 92 ? 10.934 -10.777 1.095 1.00 72.75 92 ALA A CA 1
ATOM 695 C C . ALA A 1 92 ? 10.162 -9.861 0.129 1.00 72.75 92 ALA A C 1
ATOM 697 O O . ALA A 1 92 ? 9.968 -10.228 -1.026 1.00 72.75 92 ALA A O 1
ATOM 698 N N . LEU A 1 93 ? 9.778 -8.654 0.556 1.00 77.88 93 LEU A N 1
ATOM 699 C CA . LEU A 1 93 ? 9.056 -7.703 -0.297 1.00 77.88 93 LEU A CA 1
ATOM 700 C C . LEU A 1 93 ? 9.950 -7.042 -1.359 1.00 77.88 93 LEU A C 1
ATOM 702 O O . LEU A 1 93 ? 9.551 -6.917 -2.512 1.00 77.88 93 LEU A O 1
ATOM 706 N N . LEU A 1 94 ? 11.144 -6.585 -0.972 1.00 79.44 94 LEU A N 1
ATOM 707 C CA . LEU A 1 94 ? 11.995 -5.749 -1.827 1.00 79.44 94 LEU A CA 1
ATOM 708 C C . LEU A 1 94 ? 12.944 -6.558 -2.713 1.00 79.44 94 LEU A C 1
ATOM 710 O O . LEU A 1 94 ? 13.307 -6.106 -3.795 1.00 79.44 94 LEU A O 1
ATOM 714 N N . ILE A 1 95 ? 13.384 -7.724 -2.236 1.00 78.69 95 ILE A N 1
ATOM 715 C CA . ILE A 1 95 ? 14.435 -8.532 -2.873 1.00 78.69 95 ILE A CA 1
ATOM 716 C C . ILE A 1 95 ? 13.886 -9.910 -3.291 1.00 78.69 95 ILE A C 1
ATOM 718 O O . ILE A 1 95 ? 14.589 -10.677 -3.942 1.00 78.69 95 ILE A O 1
ATOM 722 N N . LEU A 1 96 ? 12.620 -10.223 -2.970 1.00 72.50 96 LEU A N 1
ATOM 723 C CA . LEU A 1 96 ? 11.976 -11.519 -3.244 1.00 72.50 96 LEU A CA 1
ATOM 724 C C . LEU A 1 96 ? 12.722 -12.711 -2.621 1.00 72.50 96 LEU A C 1
ATOM 726 O O . LEU A 1 96 ? 12.651 -13.833 -3.122 1.00 72.50 96 LEU A O 1
ATOM 730 N N . LEU A 1 97 ? 13.436 -12.480 -1.514 1.00 69.12 97 LEU A N 1
ATOM 731 C CA . LEU A 1 97 ? 14.208 -13.512 -0.828 1.00 69.12 97 LEU A CA 1
ATOM 732 C C . LEU A 1 97 ? 13.493 -13.968 0.448 1.00 69.12 97 LEU A C 1
ATOM 734 O O . LEU A 1 97 ? 13.188 -13.153 1.316 1.00 69.12 97 LEU A O 1
ATOM 738 N N . CYS A 1 98 ? 13.274 -15.277 0.581 1.00 57.31 98 CYS A N 1
ATOM 739 C CA . CYS A 1 98 ? 12.845 -15.876 1.841 1.00 57.31 98 CYS A CA 1
ATOM 740 C C . CYS A 1 98 ? 14.081 -16.098 2.736 1.00 57.31 98 CYS A C 1
ATOM 742 O O . CYS A 1 98 ? 14.999 -16.804 2.310 1.00 57.31 98 CYS A O 1
ATOM 744 N N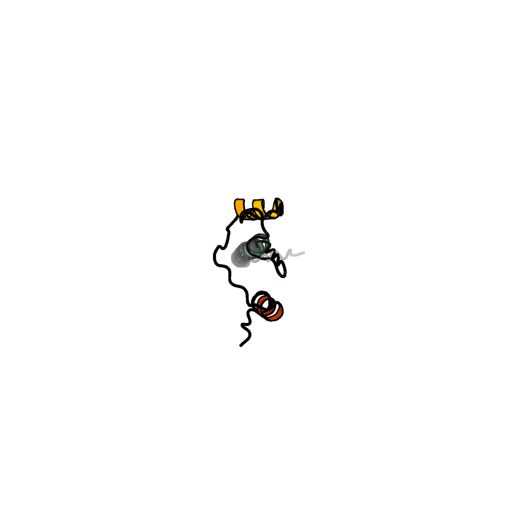 . PRO A 1 99 ? 14.147 -15.507 3.938 1.00 56.47 99 PRO A N 1
ATOM 745 C CA . PRO A 1 99 ? 15.210 -15.793 4.891 1.00 56.47 99 PRO A CA 1
ATOM 746 C C . PRO A 1 99 ? 14.995 -17.187 5.490 1.00 56.47 99 PRO A C 1
ATOM 748 O O . PRO A 1 99 ? 13.931 -17.479 6.033 1.00 56.47 99 PRO A O 1
ATOM 751 N N . SER A 1 100 ? 16.002 -18.044 5.319 1.00 64.38 100 SER A N 1
ATOM 752 C CA . SER A 1 100 ? 16.058 -19.437 5.783 1.00 64.38 100 SER A CA 1
ATOM 753 C C . SER A 1 100 ? 16.369 -19.565 7.266 1.00 64.38 100 SER A C 1
ATOM 755 O O . SER A 1 100 ? 17.290 -18.833 7.700 1.00 64.38 100 SER A O 1
#